Protein AF-A0A9D6VSD8-F1 (afdb_monomer_lite)

Structure (mmCIF, N/CA/C/O backbone):
data_AF-A0A9D6VSD8-F1
#
_entry.id   AF-A0A9D6VSD8-F1
#
loop_
_atom_site.group_PDB
_atom_site.id
_atom_site.type_symbol
_atom_site.label_atom_id
_atom_site.label_alt_id
_atom_site.label_comp_id
_atom_site.label_asym_id
_atom_site.label_entity_id
_atom_site.label_seq_id
_atom_site.pdbx_PDB_ins_code
_atom_site.Cartn_x
_atom_site.Cartn_y
_atom_site.Cartn_z
_atom_site.occupancy
_atom_site.B_iso_or_equiv
_atom_site.auth_seq_id
_atom_site.auth_comp_id
_atom_site.auth_asym_id
_atom_site.auth_atom_id
_atom_site.pdbx_PDB_model_num
ATOM 1 N N . SER A 1 1 ? -9.314 -6.320 -8.175 1.00 87.06 1 SER A N 1
ATOM 2 C CA . SER A 1 1 ? -9.035 -5.469 -6.991 1.00 87.06 1 SER A CA 1
ATOM 3 C C . SER A 1 1 ? -8.025 -4.394 -7.384 1.00 87.06 1 SER A C 1
ATOM 5 O O . SER A 1 1 ? -7.410 -4.542 -8.432 1.00 87.06 1 SER A O 1
ATOM 7 N N . LEU A 1 2 ? -7.825 -3.331 -6.588 1.00 94.94 2 LEU A N 1
ATOM 8 C CA . LEU A 1 2 ? -6.829 -2.292 -6.921 1.00 94.94 2 LEU A CA 1
ATOM 9 C C . LEU A 1 2 ? -5.398 -2.845 -7.017 1.00 94.94 2 LEU A C 1
ATOM 11 O O . LEU A 1 2 ? -4.670 -2.469 -7.924 1.00 94.94 2 LEU A O 1
ATOM 15 N N . GLN A 1 3 ? -5.014 -3.779 -6.139 1.00 95.88 3 GLN A N 1
ATOM 16 C CA . GLN A 1 3 ? -3.692 -4.415 -6.200 1.00 95.88 3 GLN A CA 1
ATOM 17 C C . GLN A 1 3 ? -3.466 -5.173 -7.511 1.00 95.88 3 GLN A C 1
ATOM 19 O O . GLN A 1 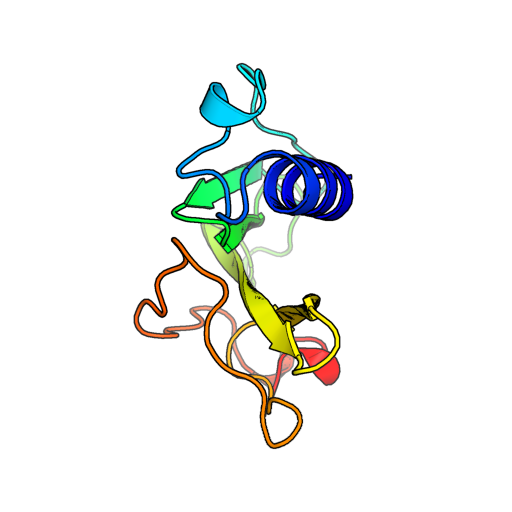3 ? -2.376 -5.095 -8.065 1.00 95.88 3 GLN A O 1
ATOM 24 N N . LEU A 1 4 ? -4.492 -5.868 -8.023 1.00 96.31 4 LEU A N 1
ATOM 25 C CA . LEU A 1 4 ? -4.403 -6.561 -9.309 1.00 96.31 4 LEU A CA 1
ATOM 26 C C . LEU A 1 4 ? -4.188 -5.569 -10.460 1.00 96.31 4 LEU A C 1
ATOM 28 O O . LEU A 1 4 ? -3.271 -5.762 -11.242 1.00 96.31 4 LEU A O 1
ATOM 32 N N . ALA A 1 5 ? -4.958 -4.478 -10.503 1.00 97.25 5 ALA A N 1
ATOM 33 C CA . ALA A 1 5 ? -4.817 -3.461 -11.547 1.00 97.25 5 ALA A CA 1
ATOM 34 C C . ALA A 1 5 ? -3.437 -2.772 -11.514 1.00 97.25 5 ALA A C 1
ATOM 36 O O . ALA A 1 5 ? -2.835 -2.528 -12.554 1.00 97.25 5 ALA A O 1
ATOM 37 N N . VAL A 1 6 ? -2.900 -2.495 -10.318 1.00 97.75 6 VAL A N 1
ATOM 38 C CA . VAL A 1 6 ? -1.530 -1.971 -10.165 1.00 97.75 6 VAL A CA 1
ATOM 39 C C . VAL A 1 6 ? -0.491 -2.979 -10.659 1.00 97.75 6 VAL A C 1
ATOM 41 O O . VAL A 1 6 ? 0.476 -2.593 -11.305 1.00 97.75 6 VAL A O 1
ATOM 44 N N . ASN A 1 7 ? -0.689 -4.261 -10.361 1.00 97.31 7 ASN A N 1
ATOM 45 C CA . ASN A 1 7 ? 0.209 -5.336 -10.763 1.00 97.31 7 ASN A CA 1
ATOM 46 C C . ASN A 1 7 ? 0.213 -5.550 -12.285 1.00 97.31 7 ASN A C 1
ATOM 48 O O . ASN A 1 7 ? 1.282 -5.655 -12.871 1.00 97.31 7 ASN A O 1
ATOM 52 N N . GLU A 1 8 ? -0.953 -5.544 -12.931 1.00 97.38 8 GLU A N 1
ATOM 53 C CA . GLU A 1 8 ? -1.075 -5.594 -14.397 1.00 97.38 8 GLU A CA 1
ATOM 54 C C . GLU A 1 8 ? -0.377 -4.394 -15.052 1.00 97.38 8 GLU A C 1
ATOM 56 O O . GLU A 1 8 ? 0.483 -4.578 -15.910 1.00 97.38 8 GLU A O 1
ATOM 61 N N . PHE A 1 9 ? -0.638 -3.175 -14.565 1.00 98.19 9 PHE A N 1
ATOM 62 C CA . PHE A 1 9 ? 0.028 -1.966 -15.059 1.00 98.19 9 PHE A CA 1
ATOM 63 C C . PHE A 1 9 ? 1.556 -2.030 -14.895 1.00 98.19 9 PHE A C 1
ATOM 65 O O . PHE A 1 9 ? 2.303 -1.622 -15.786 1.00 98.19 9 PHE A O 1
ATOM 72 N N . PHE A 1 10 ? 2.038 -2.559 -13.767 1.00 98.00 10 PHE A N 1
ATOM 73 C CA . PHE A 1 10 ? 3.466 -2.756 -13.532 1.00 98.00 10 PHE A CA 1
ATOM 74 C C . PHE A 1 10 ? 4.076 -3.767 -14.511 1.00 98.00 10 PHE A C 1
ATOM 76 O O . PHE A 1 10 ? 5.140 -3.495 -15.063 1.00 98.00 10 PHE A O 1
ATOM 83 N N . TYR A 1 11 ? 3.403 -4.889 -14.777 1.00 97.00 11 TYR A N 1
ATOM 84 C CA . TYR A 1 11 ? 3.877 -5.871 -15.757 1.00 97.00 11 TYR A CA 1
ATOM 85 C C . TYR A 1 11 ? 3.932 -5.314 -17.182 1.00 97.00 11 TYR A C 1
ATOM 87 O O . TYR A 1 11 ? 4.821 -5.686 -17.945 1.00 97.00 11 TYR A O 1
ATOM 95 N N . GLU A 1 12 ? 3.013 -4.420 -17.543 1.00 97.31 12 GLU A N 1
ATOM 96 C CA . GLU A 1 12 ? 2.969 -3.816 -18.877 1.00 97.31 12 GLU A CA 1
ATOM 97 C C . GLU A 1 12 ? 3.992 -2.687 -19.063 1.00 97.31 12 GLU A C 1
ATOM 99 O O . GLU A 1 12 ? 4.551 -2.530 -20.148 1.00 97.31 12 GLU A O 1
ATOM 104 N N . THR A 1 13 ? 4.240 -1.887 -18.023 1.00 97.31 13 THR A N 1
ATOM 105 C CA . THR A 1 13 ? 4.999 -0.627 -18.147 1.00 97.31 13 THR A CA 1
ATOM 106 C C . THR A 1 13 ? 6.353 -0.632 -17.439 1.00 97.31 13 THR A C 1
ATOM 108 O O . THR A 1 13 ? 7.178 0.252 -17.673 1.00 97.31 13 THR A O 1
ATOM 111 N N . GLY A 1 14 ? 6.591 -1.594 -16.546 1.00 96.75 14 GLY A N 1
ATOM 112 C CA . GLY A 1 14 ? 7.756 -1.631 -15.663 1.00 96.75 14 GLY A CA 1
ATOM 113 C C . GLY A 1 14 ? 7.736 -0.583 -14.543 1.00 96.75 14 GLY A C 1
ATOM 114 O O . GLY A 1 14 ? 8.734 -0.445 -13.835 1.00 96.75 14 GLY A O 1
ATOM 115 N N . GLN A 1 15 ? 6.642 0.169 -14.369 1.00 97.56 15 GLN A N 1
ATOM 116 C CA . GLN A 1 15 ? 6.466 1.158 -13.299 1.00 97.56 15 GLN A CA 1
ATOM 117 C C . GLN A 1 15 ? 5.074 1.053 -12.680 1.00 97.56 15 GLN A C 1
ATOM 119 O O . GLN A 1 15 ? 4.127 0.611 -13.318 1.00 97.56 15 GLN A O 1
ATOM 124 N N . VAL A 1 16 ? 4.922 1.459 -11.421 1.00 98.06 16 VAL A N 1
ATOM 125 C CA . VAL A 1 16 ? 3.597 1.545 -10.795 1.00 98.06 16 VAL A CA 1
ATOM 126 C C . VAL A 1 16 ? 2.846 2.797 -11.280 1.00 98.06 16 VAL A C 1
ATOM 128 O O . VAL A 1 16 ? 3.466 3.823 -11.567 1.00 98.06 16 VAL A O 1
ATOM 131 N N . PRO A 1 17 ? 1.506 2.763 -11.350 1.00 97.94 17 PRO A N 1
ATOM 132 C CA . PRO A 1 17 ? 0.707 3.898 -11.806 1.00 97.94 17 PRO A CA 1
ATOM 133 C C . PRO A 1 17 ? 0.779 5.078 -10.828 1.00 97.94 17 PRO A C 1
ATOM 135 O O . PRO A 1 17 ? 0.682 4.911 -9.611 1.00 97.94 17 PRO A O 1
ATOM 138 N N . ALA A 1 18 ? 0.854 6.302 -11.354 1.00 97.25 18 ALA A N 1
ATOM 139 C CA . ALA A 1 18 ? 0.902 7.510 -10.527 1.00 97.25 18 ALA A CA 1
ATOM 140 C C . ALA A 1 18 ? -0.403 7.762 -9.744 1.00 97.25 18 ALA A C 1
ATOM 142 O O . ALA A 1 18 ? -0.369 8.305 -8.640 1.00 97.25 18 ALA A O 1
ATOM 143 N N . ASN A 1 19 ? -1.557 7.390 -10.308 1.00 97.19 19 ASN A N 1
ATOM 144 C CA . ASN A 1 19 ? -2.885 7.633 -9.738 1.00 97.19 19 ASN A CA 1
ATOM 145 C C . ASN A 1 19 ? -3.959 6.726 -10.377 1.00 97.19 19 ASN A C 1
ATOM 147 O O . ASN A 1 19 ? -3.679 5.981 -11.312 1.00 97.19 19 ASN A O 1
ATOM 151 N N . LEU A 1 20 ? -5.201 6.803 -9.882 1.00 97.88 20 LEU A N 1
ATOM 152 C CA . LEU A 1 20 ? -6.334 6.014 -10.392 1.00 97.88 20 LEU A CA 1
ATOM 153 C C . LEU A 1 20 ? -6.662 6.291 -11.868 1.00 97.88 20 LEU A C 1
ATOM 155 O O . LEU A 1 20 ? -7.046 5.369 -12.585 1.00 97.88 20 LEU A O 1
ATOM 159 N N . ALA A 1 21 ? -6.470 7.524 -12.344 1.00 97.69 21 ALA A N 1
ATOM 160 C CA . ALA A 1 21 ? -6.740 7.872 -13.737 1.00 97.69 21 ALA A CA 1
ATOM 161 C C . ALA A 1 21 ? -5.780 7.160 -14.706 1.00 97.69 21 ALA A C 1
ATOM 163 O O . ALA A 1 21 ? -6.195 6.794 -15.802 1.00 97.69 21 ALA A O 1
ATOM 164 N N . ALA A 1 22 ? -4.540 6.880 -14.284 1.00 97.62 22 ALA A N 1
ATOM 165 C CA . ALA A 1 22 ? -3.592 6.072 -15.058 1.00 97.62 22 ALA A CA 1
ATOM 166 C C . ALA A 1 22 ? -4.065 4.617 -15.251 1.00 97.62 22 ALA A C 1
ATOM 168 O O . ALA A 1 22 ? -3.660 3.963 -16.204 1.00 97.62 22 ALA A O 1
ATOM 169 N N . LEU A 1 23 ? -4.953 4.136 -14.374 1.00 97.12 23 LEU A N 1
ATOM 170 C CA . LEU A 1 23 ? -5.631 2.840 -14.477 1.00 97.12 23 LEU A CA 1
ATOM 171 C C . LEU A 1 23 ? -7.005 2.937 -15.169 1.00 97.12 23 LEU A C 1
ATOM 173 O O . LEU A 1 23 ? -7.764 1.972 -15.166 1.00 97.12 23 LEU A O 1
ATOM 177 N N . GLY A 1 24 ? -7.378 4.110 -15.694 1.00 96.50 24 GLY A N 1
ATOM 178 C CA . GLY A 1 24 ? -8.702 4.353 -16.274 1.00 96.50 24 GLY A CA 1
ATOM 179 C C . GLY A 1 24 ? -9.844 4.407 -15.250 1.00 96.50 24 GLY A C 1
ATOM 180 O O . GLY A 1 24 ? -11.013 4.356 -15.630 1.00 96.50 24 GLY A O 1
ATOM 181 N N . ILE A 1 25 ? -9.540 4.517 -13.953 1.00 95.69 25 ILE A N 1
ATOM 182 C CA . ILE A 1 25 ? -10.537 4.552 -12.878 1.00 95.69 25 ILE A CA 1
ATOM 183 C C . ILE A 1 25 ? -10.890 6.011 -12.575 1.00 95.69 25 ILE A C 1
ATOM 185 O O . ILE A 1 25 ? -10.093 6.755 -12.004 1.00 95.69 25 ILE A O 1
ATOM 189 N N . THR A 1 26 ? -12.106 6.417 -12.937 1.00 94.38 26 THR A N 1
ATOM 190 C CA . THR A 1 26 ? -12.624 7.781 -12.713 1.00 94.38 26 THR A CA 1
ATOM 191 C C . THR A 1 26 ? -13.436 7.913 -11.428 1.00 94.38 26 THR A C 1
ATOM 193 O O . THR A 1 26 ? -13.519 9.000 -10.860 1.00 94.38 26 THR A O 1
ATOM 196 N N . THR A 1 27 ? -14.011 6.814 -10.941 1.00 94.50 27 THR A N 1
ATOM 197 C CA . THR A 1 27 ? -14.750 6.765 -9.677 1.00 94.50 27 THR A CA 1
ATOM 198 C C . THR A 1 27 ? -13.959 5.947 -8.656 1.00 94.50 27 THR A C 1
ATOM 200 O O . THR A 1 27 ? -13.788 4.742 -8.853 1.00 94.50 27 THR A O 1
ATOM 203 N N . PRO A 1 28 ? -13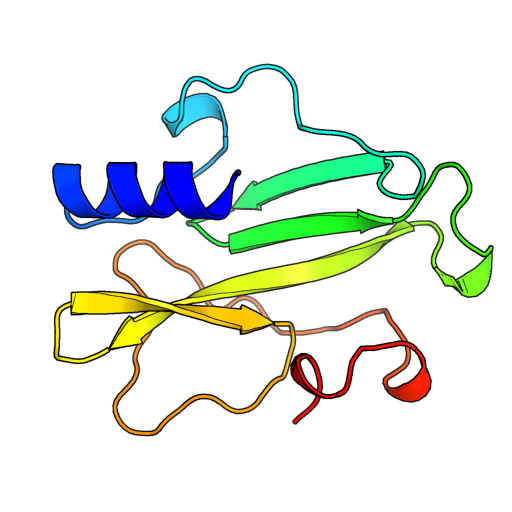.463 6.572 -7.572 1.00 94.38 28 PRO A N 1
ATOM 204 C CA . PRO A 1 28 ? -12.755 5.870 -6.510 1.00 94.38 28 PRO A CA 1
ATOM 205 C C . PRO A 1 28 ? -13.592 4.728 -5.915 1.00 94.38 28 PRO A C 1
ATOM 207 O O . PRO A 1 28 ? -14.771 4.938 -5.621 1.00 94.38 28 PRO A O 1
ATOM 210 N N . PRO A 1 29 ? -13.012 3.535 -5.692 1.00 94.06 29 PRO A N 1
ATOM 211 C CA . PRO A 1 29 ? -13.705 2.453 -5.006 1.00 94.06 29 PRO A CA 1
ATOM 212 C C . PRO A 1 29 ? -14.130 2.861 -3.594 1.00 94.06 29 PRO A C 1
ATOM 214 O O . PRO A 1 29 ? -13.374 3.518 -2.878 1.00 94.06 29 PRO A O 1
ATOM 217 N N . GLN A 1 30 ? -15.317 2.422 -3.185 1.00 95.69 30 GLN A N 1
ATOM 218 C CA . GLN A 1 30 ? -15.884 2.666 -1.859 1.00 95.69 30 GLN A CA 1
ATOM 219 C C . GLN A 1 30 ? -16.354 1.350 -1.239 1.00 95.69 30 GLN A C 1
ATOM 221 O O . GLN A 1 30 ? -16.508 0.339 -1.929 1.00 95.69 30 GLN A O 1
ATOM 226 N N . GLY A 1 31 ? -16.597 1.358 0.067 1.00 93.94 31 GLY A N 1
ATOM 227 C CA . GLY A 1 31 ? -17.107 0.201 0.787 1.00 93.94 31 GLY A CA 1
ATOM 228 C C . GLY A 1 31 ? -17.933 0.591 2.001 1.00 93.94 31 GLY A C 1
ATOM 229 O O . GLY A 1 31 ? -18.097 1.758 2.337 1.00 93.94 31 GLY A O 1
ATOM 230 N N . HIS A 1 32 ? -18.435 -0.417 2.703 1.00 96.44 32 HIS A N 1
ATOM 231 C CA . HIS A 1 32 ? -19.300 -0.211 3.863 1.00 96.44 32 HIS A CA 1
ATOM 232 C C . HIS A 1 32 ? -18.615 0.544 5.023 1.00 96.44 32 HIS A C 1
ATOM 234 O O . HIS A 1 32 ? -19.255 1.317 5.731 1.00 96.44 32 HIS A O 1
ATOM 240 N N . TYR A 1 33 ? -17.299 0.353 5.170 1.00 97.00 33 TYR A N 1
ATOM 241 C CA . TYR A 1 33 ? -16.453 1.008 6.178 1.00 97.00 33 TYR A CA 1
ATOM 242 C C . TYR A 1 33 ? -15.368 1.909 5.568 1.00 97.00 33 TYR A C 1
ATOM 244 O O . TYR A 1 33 ? -14.568 2.496 6.293 1.00 97.00 33 TYR A O 1
ATOM 252 N N . ILE A 1 34 ? -15.302 1.972 4.236 1.00 96.38 34 ILE A N 1
ATOM 253 C CA . ILE A 1 34 ? -14.289 2.717 3.488 1.00 96.38 34 ILE A CA 1
ATOM 254 C C . ILE A 1 34 ? -15.010 3.803 2.709 1.00 96.38 34 ILE A C 1
ATOM 256 O O . ILE A 1 34 ? -15.810 3.504 1.824 1.00 96.38 34 ILE A O 1
ATOM 260 N N . GLU A 1 35 ? -14.718 5.056 3.031 1.00 96.50 35 GLU A N 1
ATOM 261 C CA . GLU A 1 35 ? -15.295 6.198 2.331 1.00 96.50 35 GLU A CA 1
ATOM 262 C C . GLU A 1 35 ? -14.784 6.272 0.894 1.00 96.50 35 GLU A C 1
ATOM 264 O O . GLU A 1 35 ? -15.569 6.445 -0.034 1.00 96.50 35 GLU A O 1
ATOM 269 N N . HIS A 1 36 ? -13.477 6.095 0.701 1.00 95.31 36 HIS A N 1
ATOM 270 C CA . HIS A 1 36 ? -12.870 5.993 -0.619 1.00 95.31 36 HIS A CA 1
ATOM 271 C C . HIS A 1 36 ? -11.483 5.340 -0.555 1.00 95.31 36 HIS A C 1
ATOM 273 O O . HIS A 1 36 ? -10.790 5.385 0.464 1.00 95.31 36 HIS A O 1
ATOM 279 N N . ALA A 1 37 ? -11.065 4.761 -1.676 1.00 95.94 37 ALA A N 1
ATOM 280 C CA . ALA A 1 37 ? -9.693 4.345 -1.931 1.00 95.94 37 ALA A CA 1
ATOM 281 C C . ALA A 1 37 ? -9.036 5.300 -2.933 1.00 95.94 37 ALA A C 1
ATOM 283 O O . ALA A 1 37 ? -9.596 5.560 -3.995 1.00 95.94 37 ALA A O 1
ATOM 284 N N . THR A 1 38 ? -7.836 5.785 -2.629 1.00 95.81 38 THR A N 1
ATOM 285 C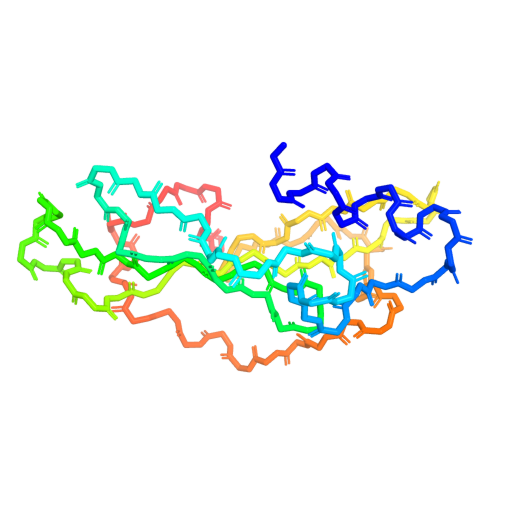 CA . THR A 1 38 ? -7.004 6.544 -3.573 1.00 95.81 38 THR A CA 1
ATOM 286 C C . THR A 1 38 ? -5.743 5.773 -3.943 1.00 95.81 38 THR A C 1
ATOM 288 O O . THR A 1 38 ? -5.376 4.787 -3.298 1.00 95.81 38 THR A O 1
ATOM 291 N N . LEU A 1 39 ? -5.093 6.225 -5.014 1.00 96.19 39 LEU A N 1
ATOM 292 C CA . LEU A 1 39 ? -3.817 5.706 -5.481 1.00 96.19 39 LEU A CA 1
ATOM 293 C C . LEU A 1 39 ? -2.847 6.874 -5.645 1.00 96.19 39 LEU A C 1
ATOM 295 O O . LEU A 1 39 ? -3.179 7.848 -6.324 1.00 96.19 39 LEU A O 1
ATOM 299 N N . GLN A 1 40 ? -1.673 6.774 -5.029 1.00 95.50 40 GLN A N 1
ATOM 300 C CA . GLN A 1 40 ? -0.612 7.777 -5.105 1.00 95.50 40 GLN A CA 1
ATOM 301 C C . GLN A 1 40 ? 0.720 7.074 -5.351 1.00 95.50 40 GLN A C 1
ATOM 303 O O . GLN A 1 40 ? 1.244 6.429 -4.445 1.00 95.50 40 GLN A O 1
ATOM 308 N N . ASN A 1 41 ? 1.268 7.190 -6.563 1.00 95.81 41 ASN A N 1
ATOM 309 C CA . ASN A 1 41 ? 2.542 6.564 -6.941 1.00 95.81 41 ASN A CA 1
ATOM 310 C C . ASN A 1 41 ? 2.558 5.070 -6.566 1.00 95.81 41 ASN A C 1
ATOM 312 O O . ASN A 1 41 ? 3.372 4.607 -5.769 1.00 95.81 41 ASN A O 1
ATOM 316 N N . GLY A 1 42 ? 1.550 4.335 -7.035 1.00 96.00 42 GLY A N 1
ATOM 317 C CA . GLY A 1 42 ? 1.319 2.922 -6.737 1.00 96.00 42 GLY A CA 1
ATOM 318 C C . GLY A 1 42 ? 0.806 2.606 -5.331 1.00 96.00 42 GLY A C 1
ATOM 319 O O . GLY A 1 42 ? 0.239 1.532 -5.137 1.00 96.00 42 GLY A O 1
ATOM 320 N N . ALA A 1 43 ? 0.957 3.503 -4.351 1.00 95.75 43 ALA A N 1
ATOM 321 C CA . ALA A 1 43 ? 0.470 3.263 -2.999 1.00 95.75 43 ALA A CA 1
ATOM 322 C C . ALA A 1 43 ? -1.056 3.362 -2.946 1.00 95.75 43 ALA A C 1
ATOM 324 O O . ALA A 1 43 ? -1.635 4.378 -3.336 1.00 95.75 43 ALA A O 1
ATOM 325 N N . ILE A 1 44 ? -1.700 2.315 -2.435 1.00 95.75 44 ILE A N 1
ATOM 326 C CA . ILE A 1 44 ? -3.146 2.275 -2.213 1.00 95.75 44 ILE A CA 1
ATOM 327 C C . ILE A 1 44 ? -3.414 2.845 -0.827 1.00 95.75 44 ILE A C 1
ATOM 329 O O . ILE A 1 44 ? -2.868 2.353 0.161 1.00 95.75 44 ILE A O 1
ATOM 333 N N . ILE A 1 45 ? -4.260 3.865 -0.746 1.00 94.62 45 ILE A N 1
ATOM 334 C CA . ILE A 1 45 ? -4.612 4.529 0.510 1.00 94.62 45 ILE A CA 1
ATOM 335 C C . ILE A 1 45 ? -6.117 4.408 0.691 1.00 94.62 45 ILE A C 1
ATOM 337 O O . ILE A 1 45 ? -6.892 4.945 -0.100 1.00 94.62 45 ILE A O 1
ATOM 341 N N . LEU A 1 46 ? -6.527 3.676 1.720 1.00 94.81 46 LEU A N 1
ATOM 342 C CA . LEU A 1 46 ? -7.926 3.517 2.093 1.00 94.81 46 LEU A CA 1
ATOM 343 C C . LEU A 1 46 ? -8.263 4.522 3.186 1.00 94.81 46 LEU A C 1
ATOM 345 O O . LEU A 1 46 ? -7.632 4.486 4.240 1.00 94.81 46 LEU A O 1
ATOM 349 N N . THR A 1 47 ? -9.264 5.366 2.962 1.00 95.44 47 THR A N 1
ATOM 350 C CA . THR A 1 47 ? -9.796 6.271 3.984 1.00 95.44 47 THR A CA 1
ATOM 351 C C . THR A 1 47 ? -11.004 5.612 4.636 1.00 95.44 47 THR A C 1
ATOM 353 O O . THR A 1 47 ? -12.015 5.346 3.977 1.00 95.44 47 THR A O 1
ATOM 356 N N . TYR A 1 48 ? -10.897 5.311 5.927 1.00 96.06 48 TYR A N 1
ATOM 357 C CA . TYR A 1 48 ? -12.014 4.798 6.709 1.00 96.06 48 TYR A CA 1
ATOM 358 C C . TYR A 1 48 ? -13.072 5.881 6.887 1.00 96.06 48 TYR A C 1
ATOM 360 O O . TYR A 1 48 ? -12.770 7.041 7.166 1.00 96.06 48 TYR A O 1
ATOM 368 N N . GLY A 1 49 ? -14.327 5.472 6.786 1.00 95.75 49 GLY A N 1
ATOM 369 C CA . GLY A 1 49 ? -15.463 6.348 7.014 1.00 95.75 49 GLY A CA 1
ATOM 370 C C . GLY A 1 49 ? -16.763 5.565 7.017 1.00 95.75 49 GLY A C 1
ATOM 371 O O . GLY A 1 49 ? -16.772 4.370 7.327 1.00 95.75 49 GLY A O 1
ATOM 372 N N . GLN A 1 50 ? -17.864 6.213 6.636 1.00 94.75 50 GLN A N 1
ATOM 373 C CA . GLN A 1 50 ? -19.178 5.572 6.557 1.00 94.75 50 GLN A CA 1
ATOM 374 C C . GLN A 1 50 ? -19.568 4.962 7.913 1.00 94.75 50 GLN A C 1
ATOM 376 O O . GLN A 1 50 ? -19.656 5.676 8.911 1.00 94.75 50 GLN A O 1
ATOM 381 N N . GLN A 1 51 ? -19.758 3.643 7.972 1.00 96.81 51 GLN A N 1
ATOM 382 C CA . GLN A 1 51 ? -20.134 2.923 9.188 1.00 96.81 51 GLN A CA 1
ATOM 383 C C . GLN A 1 51 ? -18.934 2.476 10.033 1.00 96.81 51 GLN A C 1
ATOM 385 O O . GLN A 1 51 ? -19.086 1.666 10.947 1.00 96.81 51 GLN A O 1
ATOM 390 N N . ALA A 1 52 ? -17.724 2.958 9.734 1.00 96.12 52 ALA A N 1
ATOM 391 C CA . ALA A 1 52 ? -16.561 2.682 10.565 1.00 96.12 52 ALA A CA 1
ATOM 392 C C . ALA A 1 52 ? -16.784 3.188 11.998 1.00 96.12 52 ALA A C 1
ATOM 394 O O . ALA A 1 52 ? -17.438 4.209 12.233 1.00 96.12 52 ALA A O 1
ATOM 395 N N . ASN A 1 53 ? -16.193 2.483 12.967 1.00 95.25 53 ASN A N 1
ATOM 396 C CA . ASN A 1 53 ? -16.161 2.939 14.353 1.00 95.25 53 ASN A CA 1
ATOM 397 C C . ASN A 1 53 ? -15.641 4.387 14.412 1.00 95.25 53 ASN A C 1
ATOM 399 O O . ASN A 1 53 ? -14.712 4.728 13.682 1.00 95.25 53 ASN A O 1
ATOM 403 N N . ALA A 1 54 ? -16.203 5.222 15.292 1.00 95.00 54 ALA A N 1
ATOM 404 C CA . ALA A 1 54 ? -15.821 6.631 15.428 1.00 95.00 54 ALA A CA 1
ATOM 405 C C . ALA A 1 54 ? -14.301 6.835 15.574 1.00 95.00 54 ALA A C 1
ATOM 407 O O . ALA A 1 54 ? -13.742 7.776 15.022 1.00 95.00 54 ALA A O 1
ATOM 408 N N . THR A 1 55 ? -13.618 5.902 16.238 1.00 94.88 55 THR A N 1
ATOM 409 C CA . THR A 1 55 ? -12.160 5.912 16.429 1.00 94.88 55 THR A CA 1
ATOM 410 C C . THR A 1 55 ? -11.375 5.714 15.128 1.00 94.88 55 THR A C 1
ATOM 412 O O . THR A 1 55 ? -10.184 5.990 15.106 1.00 94.88 55 THR A O 1
ATOM 415 N N . LEU A 1 56 ? -11.998 5.226 14.052 1.00 94.44 56 LEU A N 1
ATOM 416 C CA . LEU A 1 56 ? -11.387 5.014 12.735 1.00 94.44 56 LEU A CA 1
ATOM 417 C C . LEU A 1 56 ? -11.836 6.033 11.683 1.00 94.44 56 LEU A C 1
ATOM 419 O O . LEU A 1 56 ? -11.249 6.066 10.610 1.00 94.44 56 LEU A O 1
ATOM 423 N N . GLN A 1 57 ? -12.835 6.868 11.965 1.00 95.12 57 GLN A N 1
ATOM 424 C CA . GLN A 1 57 ? -13.332 7.858 11.006 1.00 95.12 57 GLN A CA 1
ATOM 425 C C . GLN A 1 57 ? -12.197 8.769 10.512 1.00 95.12 57 GLN A C 1
ATOM 427 O O . GLN A 1 57 ? -11.409 9.270 11.316 1.00 95.12 57 GLN A O 1
ATOM 432 N N . GLN A 1 58 ? -12.113 8.959 9.191 1.00 93.25 58 GLN A N 1
ATOM 433 C CA . GLN A 1 58 ? -11.089 9.745 8.485 1.00 93.25 58 GLN A CA 1
ATOM 434 C C . GLN A 1 58 ? -9.646 9.228 8.619 1.00 93.25 58 GLN A C 1
ATOM 436 O O . GLN A 1 58 ? -8.721 9.832 8.078 1.00 93.25 58 GLN A O 1
ATOM 441 N N . LYS A 1 59 ? -9.418 8.104 9.306 1.00 94.25 59 LYS A N 1
ATOM 442 C CA . LYS A 1 59 ? -8.085 7.502 9.393 1.00 94.25 59 LYS A CA 1
ATOM 443 C C . LYS A 1 59 ? -7.765 6.729 8.123 1.00 94.25 59 LYS A C 1
ATOM 445 O O . LYS A 1 59 ? -8.661 6.230 7.444 1.00 94.25 59 LYS A O 1
ATOM 450 N N . THR A 1 60 ? -6.478 6.584 7.828 1.00 93.75 60 THR A N 1
ATOM 451 C CA . THR A 1 60 ? -6.027 5.940 6.593 1.00 93.75 60 THR A CA 1
ATOM 452 C C . THR A 1 60 ? -5.272 4.640 6.843 1.00 93.75 60 THR A C 1
ATOM 454 O O . THR A 1 60 ? -4.519 4.512 7.810 1.00 93.75 60 THR A O 1
ATOM 457 N N . LEU A 1 61 ? -5.468 3.666 5.952 1.00 93.00 61 LEU A N 1
ATOM 458 C CA . LEU A 1 61 ? -4.644 2.464 5.838 1.00 93.00 61 LEU A CA 1
ATOM 459 C C . LEU A 1 61 ? -3.910 2.491 4.500 1.00 93.00 61 LEU A C 1
ATOM 461 O O . LEU A 1 61 ? -4.541 2.535 3.443 1.00 93.00 61 LEU A O 1
ATOM 465 N N . ARG A 1 62 ? -2.579 2.464 4.550 1.00 93.94 62 ARG A N 1
ATOM 466 C CA . ARG A 1 62 ? -1.721 2.536 3.367 1.00 93.94 62 ARG A CA 1
ATOM 467 C C . ARG A 1 62 ? -1.123 1.176 3.028 1.00 93.94 62 ARG A C 1
ATOM 469 O O . ARG A 1 62 ? -0.606 0.492 3.907 1.00 93.94 62 ARG A O 1
ATOM 476 N N . PHE A 1 63 ? -1.117 0.845 1.743 1.00 95.06 63 PHE A N 1
ATOM 477 C CA . PHE A 1 63 ? -0.370 -0.267 1.168 1.00 95.06 63 PHE A CA 1
ATOM 478 C C . PHE A 1 63 ? 0.623 0.284 0.147 1.00 95.06 63 PHE A C 1
ATOM 480 O O . PHE A 1 63 ? 0.218 0.768 -0.909 1.00 95.06 63 PHE A O 1
ATOM 487 N N . THR A 1 64 ? 1.914 0.222 0.457 1.00 95.75 64 THR A N 1
ATOM 488 C CA . THR A 1 64 ? 2.984 0.694 -0.432 1.00 95.75 64 THR A CA 1
ATOM 489 C C . THR A 1 64 ? 3.567 -0.491 -1.207 1.00 95.75 64 THR A C 1
ATOM 491 O O . THR A 1 64 ? 3.912 -1.495 -0.575 1.00 95.75 64 THR A O 1
ATOM 494 N N . PRO A 1 65 ? 3.693 -0.411 -2.544 1.00 96.94 65 PRO A N 1
ATOM 495 C CA . PRO A 1 65 ? 4.289 -1.478 -3.331 1.00 96.94 65 PRO A CA 1
ATOM 496 C C . PRO A 1 65 ? 5.820 -1.452 -3.238 1.00 96.94 65 PRO A C 1
ATOM 498 O O . PRO A 1 65 ? 6.484 -0.439 -3.463 1.00 96.94 65 PRO A O 1
ATOM 501 N N . TYR A 1 66 ? 6.360 -2.617 -2.934 1.00 96.75 66 TYR A N 1
ATOM 502 C CA . TYR A 1 66 ? 7.759 -2.997 -3.014 1.00 96.75 66 TYR A CA 1
ATOM 503 C C . TYR A 1 66 ? 7.903 -4.058 -4.092 1.00 96.75 66 TYR A C 1
ATOM 505 O O . TYR A 1 66 ? 6.919 -4.641 -4.545 1.00 96.75 66 TYR A O 1
ATOM 513 N N . ILE A 1 67 ? 9.135 -4.320 -4.490 1.00 97.00 67 ILE A N 1
ATOM 514 C CA . ILE A 1 67 ? 9.463 -5.354 -5.452 1.00 97.00 67 ILE A CA 1
ATOM 515 C C . ILE A 1 67 ? 10.516 -6.288 -4.862 1.00 97.00 67 ILE A C 1
ATOM 517 O O . ILE A 1 67 ? 11.451 -5.862 -4.171 1.00 97.00 67 ILE A O 1
ATOM 521 N N . HIS A 1 68 ? 10.322 -7.577 -5.101 1.00 95.62 68 HIS A N 1
ATOM 522 C CA . HIS A 1 68 ? 11.276 -8.627 -4.772 1.00 95.62 68 HIS A CA 1
ATOM 523 C C . HIS A 1 68 ? 12.229 -8.870 -5.962 1.00 95.62 68 HIS A C 1
ATOM 525 O O . HIS A 1 68 ? 11.895 -8.510 -7.092 1.00 95.62 68 HIS A O 1
ATOM 531 N N . PRO A 1 69 ? 13.421 -9.472 -5.775 1.00 94.62 69 PRO A N 1
ATOM 532 C CA . PRO A 1 69 ? 14.349 -9.728 -6.881 1.00 94.62 69 PRO A CA 1
ATOM 533 C C . PRO A 1 69 ? 13.796 -10.594 -8.024 1.00 94.62 69 PRO A C 1
ATOM 535 O O . PRO A 1 69 ? 14.330 -10.548 -9.128 1.00 94.62 69 PRO A O 1
ATOM 538 N N . ASP A 1 70 ? 12.723 -11.355 -7.791 1.00 94.06 70 ASP A N 1
ATO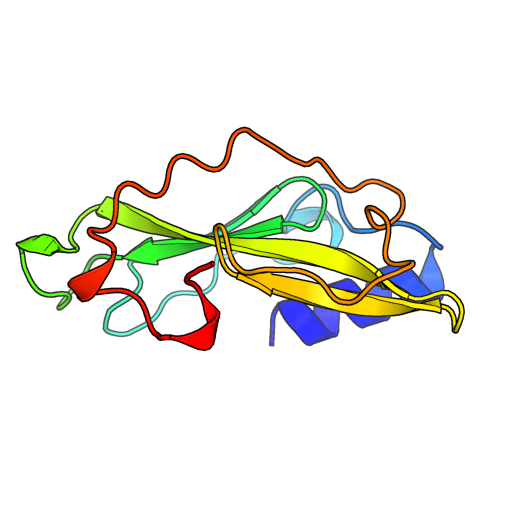M 539 C CA . ASP A 1 70 ? 11.996 -12.103 -8.831 1.00 94.06 70 ASP A CA 1
ATOM 540 C C . ASP A 1 70 ? 11.014 -11.243 -9.652 1.00 94.06 70 ASP A C 1
ATOM 542 O O . ASP A 1 70 ? 10.269 -11.777 -10.470 1.00 94.06 70 ASP A O 1
ATOM 546 N N . GLN A 1 71 ? 11.026 -9.923 -9.449 1.00 92.94 71 GLN A N 1
ATOM 547 C CA . GLN A 1 71 ? 10.160 -8.930 -10.091 1.00 92.94 71 GLN A CA 1
ATOM 548 C C . GLN A 1 71 ? 8.680 -8.999 -9.689 1.00 92.94 71 GLN A C 1
ATOM 550 O O . GLN A 1 71 ? 7.846 -8.334 -10.301 1.00 92.94 71 GLN A O 1
ATOM 555 N N . SER A 1 72 ? 8.336 -9.735 -8.630 1.00 94.69 72 SER A N 1
ATOM 556 C CA . SER A 1 72 ? 6.985 -9.708 -8.069 1.00 94.69 72 SER A CA 1
ATOM 557 C C . SER A 1 72 ? 6.764 -8.489 -7.166 1.00 94.69 72 SER A C 1
ATOM 559 O O . SER A 1 72 ? 7.648 -8.076 -6.406 1.00 94.69 72 SER A O 1
ATOM 561 N N . LEU A 1 73 ? 5.558 -7.911 -7.231 1.00 96.50 73 LEU A N 1
ATOM 562 C CA . LEU A 1 73 ? 5.144 -6.866 -6.297 1.00 96.50 73 LEU A CA 1
ATOM 563 C C . LEU A 1 73 ? 4.782 -7.462 -4.931 1.00 96.50 73 LEU A C 1
ATOM 565 O O . LEU A 1 73 ? 3.950 -8.363 -4.822 1.00 96.50 73 LEU A O 1
ATOM 569 N N . ILE A 1 74 ? 5.346 -6.878 -3.878 1.00 95.56 74 ILE A N 1
ATOM 570 C CA . ILE A 1 74 ? 5.033 -7.144 -2.472 1.00 95.56 74 ILE A CA 1
ATOM 571 C C . ILE A 1 74 ? 4.430 -5.878 -1.869 1.00 95.56 74 ILE A C 1
ATOM 573 O O . ILE A 1 74 ? 4.885 -4.774 -2.139 1.00 95.56 74 ILE A O 1
ATOM 577 N N . TRP A 1 75 ? 3.412 -6.009 -1.024 1.00 95.06 75 TRP A N 1
ATOM 578 C CA . TRP A 1 75 ? 2.717 -4.858 -0.450 1.00 95.06 75 TRP A CA 1
ATOM 579 C C . TRP A 1 75 ? 3.055 -4.692 1.025 1.00 95.06 75 TRP A C 1
ATOM 581 O O . TRP A 1 75 ? 2.664 -5.520 1.848 1.00 95.06 75 TRP A O 1
ATOM 591 N N . ARG A 1 76 ? 3.727 -3.592 1.379 1.00 94.44 76 ARG A N 1
ATOM 592 C CA . ARG A 1 76 ? 3.889 -3.205 2.783 1.00 94.44 76 ARG A CA 1
ATOM 593 C C . ARG A 1 76 ? 2.613 -2.537 3.265 1.00 94.44 76 ARG A C 1
ATOM 595 O O . ARG A 1 76 ? 2.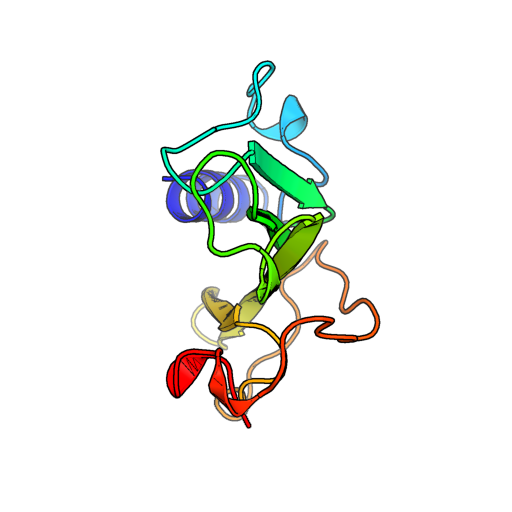256 -1.473 2.762 1.00 94.44 76 ARG A O 1
ATOM 602 N N . CYS A 1 77 ? 1.949 -3.137 4.246 1.00 93.69 77 CYS A N 1
ATOM 603 C CA . CYS A 1 77 ? 0.851 -2.485 4.947 1.00 93.69 77 CYS A CA 1
ATOM 604 C C . CYS A 1 77 ? 1.406 -1.594 6.063 1.00 93.69 77 CYS A C 1
ATOM 606 O O . CYS A 1 77 ? 2.083 -2.091 6.958 1.00 93.69 77 CYS A O 1
ATOM 608 N N . GLN A 1 78 ? 1.114 -0.295 6.022 1.00 91.69 78 GLN A N 1
ATOM 609 C CA . GLN A 1 78 ? 1.617 0.695 6.979 1.00 91.69 78 GLN A CA 1
ATOM 610 C C . GLN A 1 78 ? 3.113 0.505 7.294 1.00 91.69 78 GLN A C 1
ATOM 612 O O . GLN A 1 78 ? 3.938 0.489 6.377 1.00 91.69 78 GLN A O 1
ATOM 617 N N . SER A 1 79 ? 3.454 0.368 8.576 1.00 88.25 79 SER A N 1
ATOM 618 C CA . SER A 1 79 ? 4.808 0.219 9.103 1.00 88.25 79 SER A CA 1
ATOM 619 C C . SER A 1 79 ? 5.248 -1.239 9.258 1.00 88.25 79 SER A C 1
ATOM 621 O O . SER A 1 79 ? 6.222 -1.496 9.961 1.00 88.25 79 SER A O 1
ATOM 623 N N . ALA A 1 80 ? 4.563 -2.188 8.610 1.00 91.62 80 ALA A N 1
ATOM 624 C CA . ALA A 1 80 ? 4.944 -3.595 8.653 1.00 91.62 80 ALA A CA 1
ATOM 625 C C . ALA A 1 80 ? 6.388 -3.831 8.206 1.00 91.62 80 ALA A C 1
ATOM 627 O O . ALA A 1 80 ? 6.881 -3.180 7.279 1.00 91.62 80 ALA A O 1
ATOM 628 N N . LEU A 1 81 ? 7.057 -4.797 8.835 1.00 91.50 81 LEU A N 1
ATOM 629 C CA . LEU A 1 81 ? 8.375 -5.219 8.382 1.00 91.50 81 LEU A CA 1
ATOM 630 C C . LEU A 1 81 ? 8.290 -5.815 6.976 1.00 91.50 81 LEU A C 1
ATOM 632 O O . LEU A 1 81 ? 7.354 -6.529 6.615 1.00 91.50 81 LEU A O 1
ATOM 636 N N . LEU A 1 82 ? 9.308 -5.511 6.182 1.00 91.06 82 LEU A N 1
ATOM 637 C CA . LEU A 1 82 ? 9.469 -6.043 4.841 1.00 91.06 82 LEU A CA 1
ATOM 638 C C . LEU A 1 82 ? 10.392 -7.261 4.849 1.00 91.06 82 LEU A C 1
ATOM 640 O O . LEU A 1 82 ? 11.351 -7.292 5.625 1.00 91.06 82 LEU A O 1
ATOM 644 N N . PRO A 1 83 ? 10.177 -8.229 3.941 1.00 91.31 83 PRO A N 1
ATOM 645 C CA . PRO A 1 83 ? 11.176 -9.248 3.664 1.00 91.31 83 PRO A CA 1
ATOM 646 C C . PRO A 1 83 ? 12.511 -8.613 3.251 1.00 91.31 83 PRO A C 1
ATOM 648 O O . PRO A 1 83 ? 12.548 -7.572 2.585 1.00 91.31 83 PRO A O 1
ATOM 651 N N . SER A 1 84 ? 13.619 -9.257 3.617 1.00 93.38 84 SER A N 1
ATOM 652 C CA . SER A 1 84 ? 14.956 -8.841 3.185 1.00 93.38 84 SER A CA 1
ATOM 653 C C . SER A 1 84 ? 15.064 -8.787 1.656 1.00 93.38 84 SER A C 1
ATOM 655 O O . SER A 1 84 ? 14.373 -9.516 0.950 1.00 93.38 84 SER A O 1
ATOM 657 N N . ASN A 1 85 ? 15.966 -7.945 1.144 1.00 93.44 85 ASN A N 1
ATOM 658 C CA . ASN A 1 85 ? 16.230 -7.768 -0.293 1.00 93.44 85 ASN A CA 1
ATOM 659 C C . ASN A 1 85 ? 15.042 -7.246 -1.121 1.00 93.44 85 ASN A C 1
ATOM 661 O O . ASN A 1 85 ? 15.084 -7.289 -2.350 1.00 93.44 85 ASN A O 1
ATOM 665 N N . THR A 1 86 ? 14.008 -6.711 -0.474 1.00 95.25 86 THR A N 1
ATOM 666 C CA . THR A 1 86 ? 12.970 -5.935 -1.157 1.00 95.25 86 THR A CA 1
ATOM 667 C C . THR A 1 86 ? 13.390 -4.472 -1.268 1.00 95.25 86 THR A C 1
ATOM 669 O O . THR A 1 86 ? 14.094 -3.938 -0.410 1.00 95.25 86 THR A O 1
ATOM 672 N N . HIS A 1 87 ? 12.973 -3.811 -2.340 1.00 95.75 87 HIS A N 1
ATOM 673 C CA . HIS A 1 87 ? 13.168 -2.375 -2.539 1.00 95.75 87 HIS A CA 1
ATOM 674 C C . HIS A 1 87 ? 11.879 -1.746 -3.054 1.00 95.75 87 HIS A C 1
ATOM 676 O O . HIS A 1 87 ? 10.935 -2.458 -3.396 1.00 95.75 87 HIS A O 1
ATOM 682 N N . LEU A 1 88 ? 11.795 -0.415 -3.056 1.00 96.50 88 LEU A N 1
ATOM 683 C CA . LEU A 1 88 ? 10.609 0.254 -3.580 1.00 96.50 88 LEU A CA 1
ATOM 684 C C . LEU A 1 88 ? 10.358 -0.150 -5.030 1.00 96.50 88 LEU A C 1
ATOM 686 O O . LEU A 1 88 ? 11.295 -0.182 -5.829 1.00 96.50 88 LEU A O 1
ATOM 690 N N . ALA A 1 89 ? 9.095 -0.411 -5.368 1.00 97.50 89 ALA A N 1
ATOM 691 C CA . ALA A 1 89 ? 8.735 -0.654 -6.755 1.00 97.50 89 ALA A CA 1
ATOM 692 C C . ALA A 1 89 ? 9.057 0.595 -7.611 1.00 97.50 89 ALA A C 1
ATOM 694 O O . ALA A 1 89 ? 8.877 1.723 -7.139 1.00 97.50 89 ALA A O 1
ATOM 695 N N . PRO A 1 90 ? 9.522 0.441 -8.863 1.00 97.69 90 PRO A N 1
ATOM 696 C CA . PRO A 1 90 ? 9.780 1.571 -9.752 1.00 97.69 90 PRO A CA 1
ATOM 697 C C . PRO A 1 90 ? 8.558 2.486 -9.898 1.00 97.69 90 PRO A C 1
ATOM 699 O O . PRO A 1 90 ? 7.453 2.020 -10.159 1.00 97.69 90 PRO A O 1
ATOM 702 N N . GLY A 1 91 ? 8.757 3.794 -9.722 1.00 96.31 91 GLY A N 1
ATOM 703 C CA . GLY A 1 91 ? 7.682 4.795 -9.727 1.00 96.31 91 GLY A CA 1
ATOM 704 C C . GLY A 1 91 ? 6.958 4.960 -8.386 1.00 96.31 91 GLY A C 1
ATOM 705 O O . GLY A 1 91 ? 6.189 5.907 -8.233 1.00 96.31 91 GLY A O 1
ATOM 706 N N . ALA A 1 92 ? 7.212 4.092 -7.401 1.00 96.56 92 ALA A N 1
ATOM 707 C CA . ALA A 1 92 ? 6.621 4.217 -6.077 1.00 96.56 92 ALA A CA 1
ATOM 708 C C . ALA A 1 92 ? 7.316 5.291 -5.231 1.00 96.56 92 ALA A C 1
ATOM 710 O O . ALA A 1 92 ? 8.467 5.662 -5.469 1.00 96.56 92 ALA A O 1
ATOM 711 N N . GLN A 1 93 ? 6.620 5.763 -4.195 1.00 91.94 93 GLN A N 1
ATOM 712 C CA . GLN A 1 93 ? 7.197 6.639 -3.176 1.00 91.94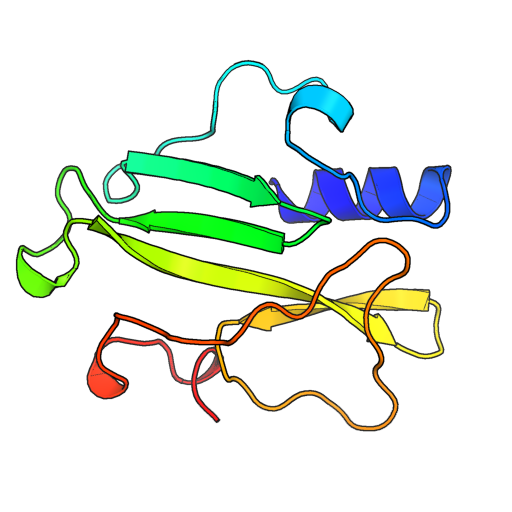 93 GLN A CA 1
ATOM 713 C C . GLN A 1 93 ? 6.914 6.135 -1.764 1.00 91.94 93 GLN A C 1
ATOM 715 O O . GLN A 1 93 ? 5.769 5.834 -1.405 1.00 91.94 93 GLN A O 1
ATOM 720 N N . ASP A 1 94 ? 7.972 6.112 -0.954 1.00 81.81 94 ASP A N 1
ATOM 721 C CA . ASP A 1 94 ? 7.897 5.820 0.470 1.00 81.81 94 ASP A CA 1
ATOM 722 C C . ASP A 1 94 ? 7.631 7.126 1.208 1.00 81.81 94 ASP A C 1
ATOM 724 O O . ASP A 1 94 ? 8.545 7.839 1.619 1.00 81.81 94 ASP A O 1
ATOM 728 N N . GLN A 1 95 ? 6.362 7.520 1.260 1.00 75.44 95 GLN A N 1
ATOM 729 C CA . GLN A 1 95 ? 5.978 8.671 2.064 1.00 75.44 95 GLN A CA 1
ATOM 730 C C . GLN A 1 95 ? 6.021 8.291 3.542 1.00 75.44 95 GLN A C 1
ATOM 732 O O . GLN A 1 95 ? 5.721 7.150 3.896 1.00 75.44 95 GLN A O 1
ATOM 737 N N . THR A 1 96 ? 6.362 9.264 4.392 1.00 60.53 96 THR A N 1
ATOM 738 C CA . THR A 1 96 ? 6.442 9.105 5.846 1.00 60.53 96 THR A CA 1
ATOM 739 C C . THR A 1 96 ? 5.231 8.333 6.364 1.00 60.53 96 THR A C 1
ATOM 741 O O . THR A 1 96 ? 4.093 8.782 6.238 1.00 60.53 96 THR A O 1
ATOM 744 N N . LEU A 1 97 ? 5.493 7.152 6.921 1.00 62.66 97 LEU A N 1
ATOM 745 C CA . LEU A 1 97 ? 4.499 6.228 7.460 1.00 62.66 97 LEU A CA 1
ATOM 746 C C . LEU A 1 97 ? 3.935 6.756 8.786 1.00 62.66 97 LEU A C 1
ATOM 748 O O . LEU A 1 97 ? 4.160 6.165 9.841 1.00 62.66 97 LEU A O 1
ATOM 752 N N . SER A 1 98 ? 3.224 7.880 8.775 1.00 60.09 98 SER A N 1
ATOM 753 C CA . SER A 1 98 ? 2.391 8.246 9.918 1.00 60.09 98 SER A CA 1
ATOM 754 C C . SER A 1 98 ? 1.076 7.481 9.798 1.00 60.09 98 SER A C 1
ATOM 756 O O . SER A 1 98 ? 0.157 7.889 9.092 1.00 60.09 98 SER A O 1
ATOM 758 N N . SER A 1 99 ? 1.001 6.318 10.448 1.00 70.88 99 SER A N 1
ATOM 759 C CA . SER A 1 99 ? -0.294 5.686 10.689 1.00 70.88 99 SER A CA 1
ATOM 760 C C . SER A 1 99 ? -1.024 6.504 11.742 1.00 70.88 99 SER A C 1
ATOM 762 O O . SER A 1 99 ? -0.652 6.483 12.914 1.00 70.88 99 SER A O 1
ATOM 764 N N . ASP A 1 100 ? -2.107 7.163 11.346 1.00 82.69 100 ASP A N 1
ATOM 765 C CA . ASP A 1 100 ? -2.991 7.832 12.302 1.00 82.69 100 ASP A CA 1
ATOM 766 C C . ASP A 1 100 ? -3.872 6.825 13.062 1.00 82.69 100 ASP A C 1
ATOM 768 O O . ASP A 1 100 ? -4.593 7.195 13.991 1.00 82.69 100 ASP A O 1
ATOM 772 N N . ILE A 1 101 ? -3.840 5.544 12.675 1.00 89.88 101 ILE A N 1
ATOM 773 C CA . ILE A 1 101 ? -4.508 4.433 13.359 1.00 89.88 101 ILE A CA 1
ATOM 774 C C . ILE A 1 101 ? -3.617 3.939 14.499 1.00 89.88 101 ILE A C 1
ATOM 776 O O . ILE A 1 101 ? -2.441 3.642 14.285 1.00 89.88 101 ILE A O 1
ATOM 780 N N . LEU A 1 102 ? -4.204 3.819 15.696 1.00 88.38 102 LEU A N 1
ATOM 781 C CA . LEU A 1 102 ? -3.536 3.239 16.861 1.00 88.38 102 LEU A CA 1
ATOM 782 C C . LEU A 1 102 ? -3.018 1.834 16.522 1.00 88.38 102 LEU A C 1
ATOM 784 O O . LEU A 1 102 ? -3.785 1.050 15.956 1.00 88.38 102 LEU A O 1
ATOM 788 N N . PRO A 1 103 ? -1.781 1.474 16.916 1.00 87.44 103 PRO A N 1
ATOM 789 C CA . PRO A 1 103 ? -1.220 0.160 16.626 1.00 87.44 103 PRO A CA 1
ATOM 790 C C . PRO A 1 103 ? -2.162 -0.981 17.007 1.00 87.44 103 PRO A C 1
ATOM 792 O O . PRO A 1 103 ? -2.371 -1.870 16.195 1.00 87.44 103 PRO A O 1
ATOM 795 N N . ASP A 1 104 ? -2.829 -0.905 18.162 1.00 90.12 104 ASP A N 1
ATOM 796 C CA . ASP A 1 104 ? -3.753 -1.942 18.643 1.00 90.12 104 ASP A CA 1
ATOM 797 C C . ASP A 1 104 ? -4.993 -2.170 17.774 1.00 90.12 104 ASP A C 1
ATOM 799 O O . ASP A 1 104 ? -5.583 -3.249 17.835 1.00 90.12 104 ASP A O 1
ATOM 803 N N . LEU A 1 105 ? -5.347 -1.210 16.919 1.00 92.50 105 LEU A N 1
ATOM 804 C CA . LEU A 1 105 ? -6.456 -1.316 15.971 1.00 92.50 105 LEU A CA 1
ATOM 805 C C . LEU A 1 105 ? -6.017 -1.818 14.587 1.00 92.50 105 LEU A C 1
ATOM 807 O O . LEU A 1 105 ? -6.868 -2.126 13.754 1.00 92.50 105 LEU A O 1
ATOM 811 N N . LEU A 1 106 ? -4.711 -1.917 14.321 1.00 92.12 106 LEU A N 1
ATOM 812 C CA . LEU A 1 106 ? -4.191 -2.464 13.067 1.00 92.12 106 LEU A CA 1
ATOM 813 C C . LEU A 1 106 ? -4.150 -3.998 13.107 1.00 92.12 106 LEU A C 1
ATOM 815 O O . LEU A 1 106 ? -3.834 -4.572 14.146 1.00 92.12 106 LEU A O 1
ATOM 819 N N . PRO A 1 107 ? -4.367 -4.706 11.990 1.00 91.81 107 PRO A N 1
ATOM 820 C CA . PRO A 1 107 ? -4.005 -6.119 11.896 1.00 91.81 107 PRO A CA 1
ATOM 821 C C . PRO A 1 107 ? -2.513 -6.328 12.188 1.00 91.81 107 PRO A C 1
ATOM 823 O O . PRO A 1 107 ? -1.705 -5.461 11.869 1.00 91.81 107 PRO A O 1
ATOM 826 N N . GLN A 1 108 ? -2.131 -7.488 12.736 1.00 91.81 108 GLN A N 1
ATOM 827 C CA . GLN A 1 108 ? -0.720 -7.810 13.022 1.00 91.81 108 GLN A CA 1
ATOM 828 C C . GLN A 1 108 ? 0.179 -7.651 11.785 1.00 91.81 108 GLN A C 1
ATOM 830 O O . GLN A 1 108 ? 1.272 -7.118 11.878 1.00 91.81 108 GLN A O 1
ATOM 835 N N . THR A 1 109 ? -0.325 -8.001 10.601 1.00 92.12 109 THR A N 1
ATOM 836 C CA . THR A 1 109 ? 0.389 -7.875 9.318 1.00 92.12 109 THR A CA 1
ATOM 837 C C . THR A 1 109 ? 0.618 -6.434 8.848 1.00 92.12 109 THR A C 1
ATOM 839 O O . THR A 1 109 ? 1.242 -6.226 7.814 1.00 92.12 109 THR A O 1
ATOM 842 N N . CYS A 1 110 ? 0.060 -5.445 9.548 1.00 92.69 110 CYS A N 1
ATOM 843 C CA . CYS A 1 110 ? 0.226 -4.015 9.282 1.00 92.69 110 CYS A CA 1
ATOM 844 C C . CYS A 1 110 ? 1.054 -3.314 10.370 1.00 92.69 110 CYS A C 1
ATOM 846 O O . CYS A 1 110 ? 1.162 -2.087 10.366 1.00 92.69 110 CYS A O 1
ATOM 848 N N . ARG A 1 111 ? 1.589 -4.081 11.324 1.00 90.00 111 ARG A N 1
ATOM 849 C CA . ARG A 1 111 ? 2.444 -3.611 12.415 1.00 90.00 111 ARG A CA 1
ATOM 850 C C . ARG A 1 111 ? 3.881 -4.101 12.172 1.00 90.00 111 ARG A C 1
ATOM 852 O O . ARG A 1 111 ? 4.036 -5.103 11.470 1.00 90.00 111 ARG A O 1
ATOM 859 N N . PRO A 1 112 ? 4.901 -3.409 12.712 1.00 85.19 112 PRO A N 1
ATOM 860 C CA . PRO A 1 112 ? 6.273 -3.910 12.723 1.00 85.19 112 PRO A CA 1
ATOM 861 C C . PRO A 1 112 ? 6.368 -5.286 13.390 1.00 85.19 112 PRO A C 1
ATOM 863 O O . PRO A 1 112 ? 5.665 -5.491 14.405 1.00 85.19 112 PRO A O 1
#

Sequence (112 aa):
SLQLAVNEFFYETGQVPANLAALGITTPPQGHYIEHATLQNGAIILTYGQQANATLQQKTLRFTPYIHPDQSLIWRCQSALLPSNTHLAPGAQDQTLSSDILPDLLPQTCRP

pLDDT: mean 93.29, std 6.77, range [60.09, 98.19]

Secondary structure (DSSP, 8-state):
-HHHHHHHHHHHHSS--SSGGGGT--S----SSEEEEEEETTEEEEEE-TTS-GGGTT-EEEEEEEE-TTS-EEEEETTPPPPTT-EEPTT---------S-GGGS-GGG--

Foldseek 3Di:
DLLVLQQVVCVVPVFGDQWVVSSVHPDFDADCQFRGWIAHQNKIKTQGDHPHDPLRHRFIWIWFWKAAPVRDTDTAIQAADDDPRIGHRHSTDDDPRPRPHDPVPDDPSNHD

Radius of gyration: 14.07 Å; chains: 1; bounding box: 36×22×38 Å